Protein AF-A0A8S4QFH9-F1 (afdb_monomer)

pLDDT: mean 88.98, std 13.3, range [38.91, 97.44]

Mean predicted aligned error: 7.5 Å

Radius of gyration: 23.05 Å; Cα contacts (8 Å, |Δi|>4): 105; chains: 1; bounding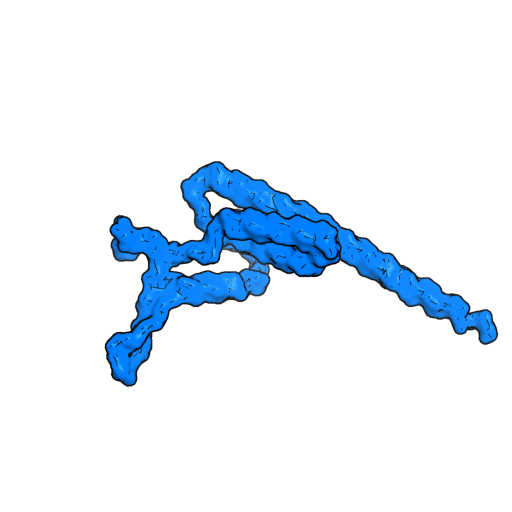 box: 73×31×68 Å

Structure (mmCIF, N/CA/C/O backbone):
data_AF-A0A8S4QFH9-F1
#
_entry.id   AF-A0A8S4QFH9-F1
#
loop_
_atom_site.group_PDB
_atom_site.id
_atom_site.type_symbol
_atom_site.label_atom_id
_atom_site.label_alt_id
_atom_site.label_comp_id
_atom_site.label_asym_id
_atom_site.label_entity_id
_atom_site.label_seq_id
_atom_site.pdbx_PDB_ins_code
_atom_site.Cartn_x
_atom_site.Cartn_y
_atom_site.Cartn_z
_atom_site.occupancy
_atom_site.B_iso_or_equiv
_atom_site.auth_seq_id
_atom_site.auth_comp_id
_atom_site.auth_asym_id
_atom_site.auth_atom_id
_atom_site.pdbx_PDB_model_num
ATOM 1 N N . LEU A 1 1 ? 6.407 -15.580 -3.637 1.00 92.38 1 LEU A N 1
ATOM 2 C CA . LEU A 1 1 ? 6.685 -14.247 -3.035 1.00 92.38 1 LEU A CA 1
ATOM 3 C C . LEU A 1 1 ? 5.659 -13.821 -1.985 1.00 92.38 1 LEU A C 1
ATOM 5 O O . LEU A 1 1 ? 5.930 -14.073 -0.826 1.00 92.38 1 LEU A O 1
ATOM 9 N N . LEU A 1 2 ? 4.500 -13.225 -2.314 1.00 94.19 2 LEU A N 1
ATOM 10 C CA . LEU A 1 2 ? 3.580 -12.697 -1.276 1.00 94.19 2 LEU A CA 1
ATOM 11 C C . LEU A 1 2 ? 3.064 -13.765 -0.295 1.00 94.19 2 LEU A C 1
ATOM 13 O O . LEU A 1 2 ? 2.949 -13.506 0.900 1.00 94.19 2 LEU A O 1
ATOM 17 N N . ASN A 1 3 ? 2.791 -14.975 -0.782 1.00 95.25 3 ASN A N 1
ATOM 18 C CA . ASN A 1 3 ? 2.409 -16.086 0.085 1.00 95.25 3 ASN A CA 1
ATOM 19 C C . ASN A 1 3 ? 3.563 -16.522 1.008 1.00 95.25 3 ASN A C 1
ATOM 21 O O . ASN A 1 3 ? 3.384 -16.609 2.214 1.00 95.25 3 ASN A O 1
ATOM 25 N N . GLU A 1 4 ? 4.758 -16.710 0.454 1.00 95.88 4 GLU A N 1
ATOM 26 C CA . GLU A 1 4 ? 5.923 -17.232 1.185 1.00 95.88 4 GLU A CA 1
ATOM 27 C C . GLU A 1 4 ? 6.554 -16.212 2.143 1.00 95.88 4 GLU A C 1
ATOM 29 O O . GLU A 1 4 ? 7.032 -16.584 3.208 1.00 95.88 4 GLU A O 1
ATOM 34 N N . GLN A 1 5 ? 6.579 -14.928 1.775 1.00 92.44 5 GLN A N 1
ATOM 35 C CA . GLN A 1 5 ? 7.280 -13.886 2.534 1.00 92.44 5 GLN A CA 1
ATOM 36 C C . GLN A 1 5 ? 6.404 -13.232 3.603 1.00 92.44 5 GLN A C 1
ATOM 38 O O . GLN A 1 5 ? 6.904 -12.872 4.665 1.00 92.44 5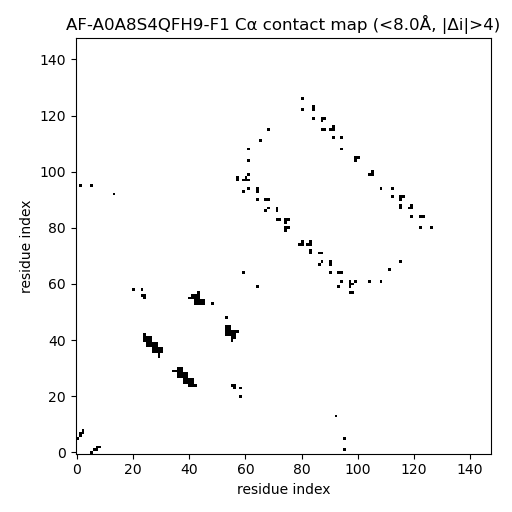 GLN A O 1
ATOM 43 N N . VAL A 1 6 ? 5.112 -13.038 3.319 1.00 91.75 6 VAL A N 1
ATOM 44 C CA . VAL A 1 6 ? 4.189 -12.309 4.210 1.00 91.75 6 VAL A CA 1
ATOM 45 C C . VAL A 1 6 ? 2.902 -13.080 4.518 1.00 91.75 6 VAL A C 1
ATOM 47 O O . VAL A 1 6 ? 2.008 -12.539 5.165 1.00 91.75 6 VAL A O 1
ATOM 50 N N . GLY A 1 7 ? 2.792 -14.343 4.091 1.00 93.56 7 GLY A N 1
ATOM 51 C CA . GLY A 1 7 ? 1.692 -15.231 4.479 1.00 93.56 7 GLY A CA 1
ATOM 52 C C . GLY A 1 7 ? 0.341 -14.906 3.840 1.00 93.56 7 GLY A C 1
ATOM 53 O O . GLY A 1 7 ? -0.692 -15.338 4.349 1.00 93.56 7 GLY A O 1
ATOM 54 N N . ILE A 1 8 ? 0.300 -14.133 2.747 1.00 94.06 8 ILE A N 1
ATOM 55 C CA . ILE A 1 8 ? -0.970 -13.807 2.082 1.00 94.06 8 ILE A CA 1
ATOM 56 C C . ILE A 1 8 ? -1.498 -15.054 1.365 1.00 94.06 8 ILE A C 1
ATOM 58 O O . ILE A 1 8 ? -0.864 -15.577 0.448 1.00 94.06 8 ILE A O 1
ATOM 62 N N . VAL A 1 9 ? -2.669 -15.526 1.795 1.00 96.00 9 VAL A N 1
ATOM 63 C CA . VAL A 1 9 ? -3.377 -16.676 1.202 1.00 96.00 9 VAL A CA 1
ATOM 64 C C . VAL A 1 9 ? -4.598 -16.252 0.390 1.00 96.00 9 VAL A C 1
ATOM 66 O O . VAL A 1 9 ? -4.848 -16.814 -0.672 1.00 96.00 9 VAL A O 1
ATOM 69 N N . ASN A 1 10 ? -5.337 -15.237 0.853 1.00 94.25 10 ASN A N 1
ATOM 70 C CA . ASN A 1 10 ? -6.477 -14.691 0.125 1.00 94.25 10 ASN A CA 1
ATOM 71 C C . ASN A 1 10 ? -6.053 -13.456 -0.682 1.00 94.25 10 ASN A C 1
ATOM 73 O O . ASN A 1 10 ? -5.758 -12.403 -0.113 1.00 94.25 10 ASN A O 1
ATOM 77 N N . PHE A 1 11 ? -6.054 -13.594 -2.007 1.00 95.00 11 PHE A N 1
ATOM 78 C CA . PHE A 1 11 ? -5.686 -12.535 -2.948 1.00 95.00 11 PHE A CA 1
ATOM 79 C C . PHE A 1 11 ? -6.880 -11.749 -3.495 1.00 95.00 11 PHE A C 1
ATOM 81 O O . PHE A 1 11 ? -6.671 -10.740 -4.163 1.00 95.00 11 PHE A O 1
ATOM 88 N N . GLU A 1 12 ? -8.117 -12.147 -3.193 1.00 95.19 12 GLU A N 1
ATOM 89 C CA . GLU A 1 12 ? -9.318 -11.441 -3.652 1.00 95.19 12 GLU A CA 1
ATOM 90 C C . GLU A 1 12 ? -9.289 -9.934 -3.310 1.00 95.19 12 GLU A C 1
ATOM 92 O O . GLU A 1 12 ? -9.488 -9.121 -4.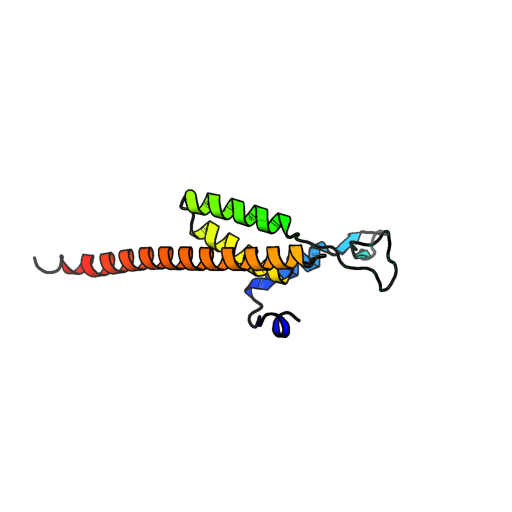215 1.00 95.19 12 GLU A O 1
ATOM 97 N N . PRO A 1 13 ? -8.894 -9.495 -2.093 1.00 92.94 13 PRO A N 1
ATOM 98 C CA . PRO A 1 13 ? -8.821 -8.066 -1.767 1.00 92.94 13 PRO A CA 1
ATOM 99 C C . PRO A 1 13 ? -7.717 -7.292 -2.506 1.00 92.94 13 PRO A C 1
ATOM 101 O O . PRO A 1 13 ? -7.669 -6.064 -2.422 1.00 92.94 13 PRO A O 1
ATOM 104 N N . TYR A 1 14 ? -6.793 -7.993 -3.168 1.00 94.00 14 TYR A N 1
ATOM 105 C CA . TYR A 1 14 ? -5.689 -7.401 -3.922 1.00 94.00 14 TYR A CA 1
ATOM 106 C C . TYR A 1 14 ? -6.002 -7.227 -5.409 1.00 94.00 14 TYR A C 1
ATOM 108 O O . TYR A 1 14 ? -5.269 -6.495 -6.072 1.00 94.00 14 TYR A O 1
ATOM 116 N N . LEU A 1 15 ? -7.071 -7.844 -5.927 1.00 94.06 15 LEU A N 1
ATOM 117 C CA . LEU A 1 15 ? -7.367 -7.895 -7.362 1.00 94.06 15 LEU A CA 1
ATOM 118 C C . LEU A 1 15 ? -7.337 -6.508 -8.018 1.00 94.06 15 LEU A C 1
ATOM 120 O O . LEU A 1 15 ? -6.565 -6.283 -8.947 1.00 94.06 15 LEU A O 1
ATOM 124 N N . GLU A 1 16 ? -8.096 -5.557 -7.475 1.00 92.56 16 GLU A N 1
ATOM 125 C CA . GLU A 1 16 ? -8.150 -4.178 -7.981 1.00 92.56 16 GLU A CA 1
ATOM 126 C C . GLU A 1 16 ? -6.783 -3.487 -7.953 1.00 92.56 16 GLU A C 1
ATOM 128 O O . GLU A 1 16 ? -6.401 -2.769 -8.877 1.00 92.56 16 GLU A O 1
ATOM 133 N N . THR A 1 17 ? -6.000 -3.738 -6.902 1.00 92.44 17 THR A N 1
ATOM 134 C CA . THR A 1 17 ? -4.660 -3.155 -6.770 1.00 92.44 17 THR A CA 1
ATOM 135 C C . THR A 1 17 ? -3.718 -3.740 -7.816 1.00 92.44 17 THR A C 1
ATOM 137 O O . THR A 1 17 ? -3.014 -2.994 -8.490 1.00 92.44 17 THR A O 1
ATOM 140 N N . PHE A 1 18 ? -3.744 -5.057 -8.022 1.00 93.81 18 PHE A N 1
ATOM 141 C CA . PHE A 1 18 ? -2.916 -5.717 -9.028 1.00 93.81 18 PHE A CA 1
ATOM 142 C C . PHE A 1 18 ? -3.287 -5.309 -10.448 1.00 93.81 18 PHE A C 1
ATOM 144 O O . PHE A 1 18 ? -2.390 -5.032 -11.243 1.00 93.81 18 PHE A O 1
ATOM 151 N N . LEU A 1 19 ? -4.578 -5.203 -10.765 1.00 93.88 19 LEU A N 1
ATOM 152 C CA . LEU A 1 19 ? -5.029 -4.734 -12.074 1.00 93.88 19 LEU A CA 1
ATOM 153 C C . LEU A 1 19 ? -4.611 -3.286 -12.322 1.00 93.88 19 LEU A C 1
ATOM 155 O O . LEU A 1 19 ? -4.070 -2.985 -13.386 1.00 93.88 19 LEU A O 1
ATOM 159 N N . SER A 1 20 ? -4.780 -2.413 -11.325 1.00 92.00 20 SER A N 1
ATOM 160 C CA . SER A 1 20 ? -4.319 -1.026 -11.404 1.00 92.00 20 SER A CA 1
ATOM 161 C C . SER A 1 20 ? -2.804 -0.939 -11.600 1.00 92.00 20 SER A C 1
ATOM 163 O O . SER A 1 20 ? -2.333 -0.100 -12.365 1.00 92.00 20 SER A O 1
ATOM 165 N N . MET A 1 21 ? -2.021 -1.792 -10.938 1.00 92.12 21 MET A N 1
ATOM 166 C CA . MET A 1 21 ? -0.566 -1.813 -11.112 1.00 92.12 21 MET A CA 1
ATOM 167 C C . MET A 1 21 ? -0.165 -2.323 -12.499 1.00 92.12 21 MET A C 1
ATOM 169 O O . MET A 1 21 ? 0.695 -1.745 -13.162 1.00 92.12 21 MET A O 1
ATOM 173 N N . TYR A 1 22 ? -0.834 -3.375 -12.965 1.00 91.81 22 TYR A N 1
ATOM 174 C CA . TYR A 1 22 ? -0.598 -4.005 -14.260 1.00 91.81 22 TYR A CA 1
ATOM 175 C C . TYR A 1 22 ? -0.953 -3.107 -15.453 1.00 91.81 22 TYR A C 1
ATOM 177 O O . TYR A 1 22 ? -0.287 -3.156 -16.495 1.00 91.81 22 TYR A O 1
ATOM 185 N N . SER A 1 23 ? -2.004 -2.293 -15.336 1.00 91.38 23 SER A N 1
ATOM 186 C CA . SER A 1 23 ? -2.351 -1.297 -16.353 1.00 91.38 23 SER A CA 1
ATOM 187 C C . SER A 1 23 ? -1.367 -0.127 -16.353 1.00 91.38 23 SER A C 1
ATOM 189 O O . SER A 1 23 ? -0.908 0.268 -17.420 1.00 91.38 23 SER A O 1
ATOM 191 N N . SER A 1 24 ? -0.956 0.359 -15.177 1.00 91.00 24 SER A N 1
ATOM 192 C CA . SER A 1 24 ? -0.060 1.521 -15.051 1.00 91.00 24 SER A CA 1
ATOM 193 C C . SER A 1 24 ? 1.339 1.299 -15.640 1.00 91.00 24 SER A C 1
ATOM 195 O O . SER A 1 24 ? 2.024 2.254 -15.992 1.00 91.00 24 SER A O 1
ATOM 197 N N . ALA A 1 25 ? 1.783 0.046 -15.759 1.00 91.44 25 ALA A N 1
ATOM 198 C CA . ALA A 1 25 ? 3.115 -0.282 -16.263 1.00 91.44 25 ALA A CA 1
ATOM 199 C C . ALA A 1 25 ? 3.234 -0.268 -17.801 1.00 91.44 25 ALA A C 1
ATOM 201 O O . ALA A 1 25 ? 4.330 -0.481 -18.326 1.00 91.44 25 ALA A O 1
ATOM 202 N N . ARG A 1 26 ? 2.132 -0.080 -18.541 1.00 92.56 26 ARG A N 1
ATOM 203 C CA . ARG A 1 26 ? 2.106 -0.207 -20.005 1.00 92.56 26 ARG A CA 1
ATOM 204 C C . ARG A 1 26 ? 1.395 0.962 -20.664 1.00 92.56 26 ARG A C 1
ATOM 206 O O . ARG A 1 26 ? 0.358 1.417 -20.198 1.00 92.56 26 ARG A O 1
ATOM 213 N N . LEU A 1 27 ? 1.923 1.377 -21.807 1.00 93.81 27 LEU A N 1
ATOM 214 C CA . LEU A 1 27 ? 1.260 2.280 -22.739 1.00 93.81 27 LEU A CA 1
ATOM 215 C C . LEU A 1 27 ? 0.977 1.547 -24.044 1.00 93.81 27 LEU A C 1
ATOM 217 O O . LEU A 1 27 ? 1.747 0.685 -24.461 1.00 93.81 27 LEU A O 1
ATOM 221 N N . MET A 1 28 ? -0.126 1.904 -24.691 1.00 95.19 28 MET A N 1
ATOM 222 C CA . MET A 1 28 ? -0.452 1.432 -26.032 1.00 95.19 28 MET A CA 1
ATOM 223 C C . MET A 1 28 ? -0.454 2.618 -26.984 1.00 95.19 28 MET A C 1
ATOM 225 O O . MET A 1 28 ? -1.027 3.659 -26.66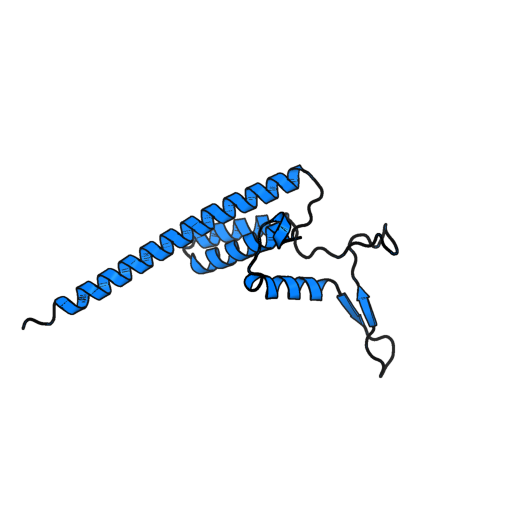5 1.00 95.19 28 MET A O 1
ATOM 229 N N . PHE A 1 29 ? 0.178 2.471 -28.143 1.00 94.56 29 PHE A N 1
ATOM 230 C CA . PHE A 1 29 ? 0.221 3.520 -29.157 1.00 94.56 29 PHE A CA 1
ATOM 231 C C . PHE A 1 29 ? 0.055 2.931 -30.560 1.00 94.56 29 PHE A C 1
ATOM 233 O O . PHE A 1 29 ? 0.517 1.827 -30.854 1.00 94.56 29 PHE A O 1
ATOM 240 N N . GLY A 1 30 ? -0.641 3.661 -31.430 1.00 95.94 30 GLY A N 1
ATOM 241 C CA . GLY A 1 30 ? -0.806 3.288 -32.831 1.00 95.94 30 GLY A CA 1
ATOM 242 C C . GLY A 1 30 ? 0.395 3.750 -33.647 1.00 95.94 30 GLY A C 1
ATOM 243 O O . GLY A 1 30 ? 0.725 4.932 -33.626 1.00 95.94 30 GLY A O 1
ATOM 244 N N . ALA A 1 31 ? 1.041 2.826 -34.358 1.00 93.12 31 ALA A N 1
ATOM 245 C CA . ALA A 1 31 ? 2.126 3.165 -35.279 1.00 93.12 31 ALA A CA 1
ATOM 246 C C . ALA A 1 31 ? 1.608 3.403 -36.706 1.00 93.12 31 ALA A C 1
ATOM 248 O O . ALA A 1 31 ? 1.961 4.395 -37.336 1.00 93.12 31 ALA A O 1
ATOM 249 N N . LEU A 1 32 ? 0.750 2.507 -37.205 1.00 95.31 32 LEU A N 1
ATOM 250 C CA . LEU A 1 32 ? 0.193 2.552 -38.557 1.00 95.31 32 LEU A CA 1
ATOM 251 C C . LEU A 1 32 ? -1.336 2.404 -38.515 1.00 95.31 32 LEU A C 1
ATOM 253 O O . LEU A 1 32 ? -1.849 1.686 -37.650 1.00 95.31 32 LEU A O 1
ATOM 257 N N . PRO A 1 33 ? -2.077 3.040 -39.443 1.00 94.75 33 PRO A N 1
ATOM 258 C CA . PRO A 1 33 ? -3.511 2.817 -39.581 1.00 94.75 33 PRO A CA 1
ATOM 259 C C . PRO A 1 33 ? -3.821 1.344 -39.859 1.00 94.75 33 PRO A C 1
ATOM 261 O O . PRO A 1 33 ? -3.087 0.678 -40.585 1.00 94.75 33 PRO A O 1
ATOM 264 N N . LEU A 1 34 ? -4.944 0.858 -39.324 1.00 94.38 34 LEU A N 1
ATOM 265 C CA . LEU A 1 34 ? -5.471 -0.489 -39.587 1.00 94.38 34 LEU A CA 1
ATOM 266 C C . LEU A 1 34 ? -4.589 -1.665 -39.104 1.00 94.38 34 LEU A C 1
ATOM 268 O O . LEU A 1 34 ? -4.859 -2.812 -39.454 1.00 94.38 34 LEU A O 1
ATOM 272 N N . VAL A 1 35 ? -3.576 -1.404 -38.274 1.00 95.56 35 VAL A N 1
ATOM 273 C CA . VAL A 1 35 ? -2.737 -2.419 -37.612 1.00 95.56 35 VAL A CA 1
ATOM 274 C C . VAL A 1 35 ? -2.985 -2.364 -36.096 1.00 95.56 35 VAL A C 1
ATOM 276 O O . VAL A 1 35 ? -3.236 -1.275 -35.570 1.00 95.56 35 VAL A O 1
ATOM 279 N N . PRO A 1 36 ? -2.932 -3.497 -35.365 1.00 95.19 36 PRO A N 1
ATOM 280 C CA . PRO A 1 36 ? -3.035 -3.484 -33.909 1.00 95.19 36 PRO A CA 1
ATOM 281 C C . PRO A 1 36 ? -2.007 -2.546 -33.247 1.00 95.19 36 PRO A C 1
ATOM 283 O O . PRO A 1 36 ? -0.882 -2.420 -33.740 1.00 95.19 36 PRO A O 1
ATOM 286 N N . PRO A 1 37 ? -2.365 -1.892 -32.127 1.00 95.12 37 PRO A N 1
ATOM 287 C CA . PRO A 1 37 ? -1.468 -0.979 -31.431 1.00 95.12 37 PRO A CA 1
ATOM 288 C C . PRO A 1 37 ? -0.263 -1.715 -30.841 1.00 95.12 37 PRO A C 1
ATOM 290 O O . PRO A 1 37 ? -0.353 -2.867 -30.412 1.00 95.12 37 PRO A O 1
ATOM 293 N N . LEU A 1 38 ? 0.863 -1.013 -30.777 1.00 95.19 38 LEU A N 1
ATOM 294 C CA . LEU A 1 38 ? 2.073 -1.493 -30.125 1.00 95.19 38 LEU A CA 1
ATOM 295 C C . LEU A 1 38 ? 1.993 -1.236 -28.620 1.00 95.19 38 LEU A C 1
ATOM 297 O O . LEU A 1 38 ? 1.435 -0.229 -28.178 1.00 95.19 38 LEU A O 1
ATOM 301 N N . VAL A 1 39 ? 2.583 -2.136 -27.833 1.00 94.38 39 VAL A N 1
ATOM 302 C CA . VAL A 1 39 ? 2.674 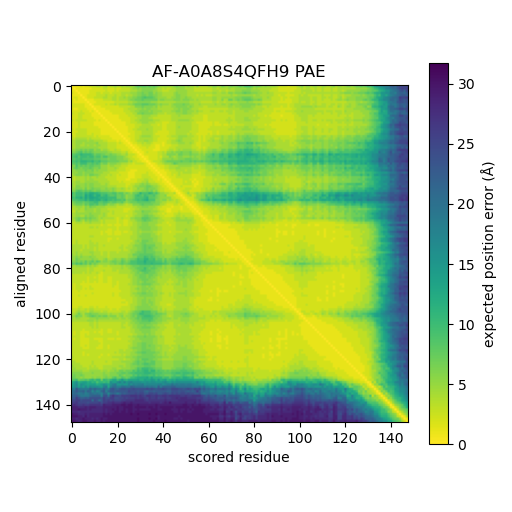-2.015 -26.374 1.00 94.38 39 VAL A CA 1
ATOM 303 C C . VAL A 1 39 ? 4.080 -1.559 -25.997 1.00 94.38 39 VAL A C 1
ATOM 305 O O . VAL A 1 39 ? 5.060 -2.232 -26.308 1.00 94.38 39 VAL A O 1
ATOM 308 N N . ALA A 1 40 ? 4.175 -0.433 -25.297 1.00 92.56 40 ALA A N 1
ATOM 309 C CA . ALA A 1 40 ? 5.392 0.034 -24.647 1.00 92.56 40 ALA A CA 1
ATOM 310 C C . ALA A 1 40 ? 5.347 -0.300 -23.151 1.00 92.56 40 ALA A C 1
ATOM 312 O O . ALA A 1 40 ? 4.375 0.024 -22.463 1.00 92.56 40 ALA A O 1
ATOM 313 N N . HIS A 1 41 ? 6.411 -0.915 -22.637 1.00 92.44 41 HIS A N 1
ATOM 314 C CA . HIS A 1 41 ? 6.593 -1.149 -21.206 1.00 92.44 41 HIS A CA 1
ATOM 315 C C . HIS A 1 41 ? 7.351 0.018 -20.581 1.00 92.44 41 HIS A C 1
ATOM 317 O O . HIS A 1 41 ? 8.405 0.426 -21.069 1.00 92.44 41 HIS A O 1
ATOM 323 N N . LEU A 1 42 ? 6.791 0.576 -19.511 1.00 92.69 42 LEU A N 1
ATOM 324 C CA . LEU A 1 42 ? 7.392 1.696 -18.806 1.00 92.69 42 LEU A CA 1
ATOM 325 C C . LEU A 1 42 ? 8.364 1.190 -17.744 1.00 92.69 42 LEU A C 1
ATOM 327 O O . LEU A 1 42 ? 8.037 0.300 -16.952 1.00 92.69 42 LEU A O 1
ATOM 331 N N . HIS A 1 43 ? 9.538 1.815 -17.690 1.00 93.06 43 HIS A N 1
ATOM 332 C CA . HIS A 1 43 ? 10.614 1.435 -16.781 1.00 93.06 43 HIS A CA 1
ATOM 333 C C . HIS A 1 43 ? 11.118 2.630 -15.977 1.00 93.06 43 HIS A C 1
ATOM 335 O O . HIS A 1 43 ? 11.268 3.731 -16.507 1.00 93.06 43 HIS A O 1
ATOM 341 N N . ARG A 1 44 ? 11.404 2.419 -14.688 1.00 91.81 44 ARG A N 1
ATOM 342 C CA . ARG A 1 44 ? 11.850 3.497 -13.783 1.00 91.81 44 ARG A CA 1
ATOM 343 C C . ARG A 1 44 ? 13.312 3.902 -13.980 1.00 91.81 44 ARG A C 1
ATOM 345 O O . ARG A 1 44 ? 13.660 5.043 -13.714 1.00 91.81 44 ARG A O 1
ATOM 352 N N . ASN A 1 45 ? 14.145 2.989 -14.473 1.00 93.62 45 ASN A N 1
ATOM 353 C CA . ASN A 1 45 ? 15.586 3.168 -14.678 1.00 93.62 45 ASN A CA 1
ATOM 354 C C . ASN A 1 45 ? 15.975 3.210 -16.169 1.00 93.62 45 ASN A C 1
ATOM 356 O O . ASN A 1 45 ? 17.099 2.876 -16.528 1.00 93.62 45 ASN A O 1
ATOM 360 N N . TRP A 1 46 ? 15.057 3.629 -17.049 1.00 91.12 46 TRP A N 1
ATOM 361 C CA . TRP A 1 46 ? 15.246 3.603 -18.509 1.00 91.12 46 TRP A CA 1
ATOM 362 C C . TRP A 1 46 ? 16.450 4.413 -19.024 1.00 91.12 46 TRP A C 1
ATOM 364 O O . TRP A 1 46 ? 16.913 4.169 -20.132 1.00 91.12 46 TRP A O 1
ATOM 374 N N . LYS A 1 47 ? 16.943 5.388 -18.247 1.00 93.38 47 LYS A N 1
ATOM 375 C CA . LYS A 1 47 ? 18.112 6.210 -18.607 1.00 93.38 47 LYS A CA 1
ATOM 376 C C . LYS A 1 47 ? 19.448 5.508 -18.363 1.00 93.38 47 LYS A C 1
ATOM 378 O O . LYS A 1 47 ? 20.439 5.878 -18.979 1.00 93.38 47 LYS A O 1
ATOM 383 N N . GLU A 1 48 ? 19.474 4.551 -17.441 1.00 93.56 48 GLU A N 1
ATOM 384 C CA . GLU A 1 48 ? 20.705 3.978 -16.880 1.00 93.56 48 GLU A CA 1
ATOM 385 C C . GLU A 1 48 ? 20.832 2.476 -17.163 1.00 93.56 48 GLU A C 1
ATOM 387 O O . GLU A 1 48 ? 21.930 1.931 -17.108 1.00 93.56 48 GLU A O 1
ATOM 392 N N . ALA A 1 49 ? 19.724 1.807 -17.490 1.00 92.00 49 ALA A N 1
ATOM 393 C CA . ALA A 1 49 ? 19.667 0.375 -17.748 1.00 92.00 49 ALA A CA 1
ATOM 394 C C . ALA A 1 49 ? 19.135 0.065 -19.152 1.00 92.00 49 ALA A C 1
ATOM 396 O O . ALA A 1 49 ? 18.385 0.841 -19.744 1.00 92.00 49 ALA A O 1
ATOM 397 N N . SER A 1 50 ? 19.493 -1.111 -19.670 1.00 90.81 50 SER A N 1
ATOM 398 C CA . SER A 1 50 ? 18.996 -1.624 -20.947 1.00 90.81 50 SER A CA 1
ATOM 399 C C . SER A 1 50 ? 18.793 -3.138 -20.888 1.00 90.81 50 SER A C 1
ATOM 401 O O . SER A 1 50 ? 19.366 -3.834 -20.049 1.00 90.81 50 SER A O 1
ATOM 403 N N . GLY A 1 51 ? 17.953 -3.663 -21.779 1.00 89.69 51 GLY A N 1
ATOM 404 C CA . GLY A 1 51 ? 17.668 -5.091 -21.871 1.00 89.69 51 GLY A CA 1
ATOM 405 C C . GLY A 1 51 ? 17.079 -5.661 -20.579 1.00 89.69 51 GLY A C 1
ATOM 406 O O . GLY A 1 51 ? 15.970 -5.312 -20.186 1.00 89.69 51 GLY A O 1
ATOM 407 N N . LYS A 1 52 ? 17.811 -6.578 -19.940 1.00 89.44 52 LYS A N 1
ATOM 408 C CA . LYS A 1 52 ? 17.327 -7.343 -18.778 1.00 89.44 52 LYS A CA 1
ATOM 409 C C . LYS A 1 52 ? 17.378 -6.566 -17.460 1.00 89.44 52 LYS A C 1
ATOM 411 O O . LYS A 1 52 ? 16.685 -6.952 -16.526 1.00 89.44 52 LYS A O 1
ATOM 416 N N . ASP A 1 53 ? 18.139 -5.475 -17.403 1.00 92.75 53 ASP A N 1
ATOM 417 C CA . ASP A 1 53 ? 18.327 -4.684 -16.179 1.00 92.75 53 ASP A CA 1
ATOM 418 C C . ASP A 1 53 ? 17.216 -3.637 -15.972 1.00 92.75 53 ASP A C 1
ATOM 420 O O . ASP A 1 53 ? 17.203 -2.897 -14.987 1.00 92.75 53 ASP A O 1
ATOM 424 N N . LEU A 1 54 ? 16.264 -3.556 -16.906 1.00 92.88 54 LEU A N 1
ATOM 425 C CA . LEU A 1 54 ? 15.124 -2.651 -16.837 1.00 92.88 54 LEU A CA 1
ATOM 426 C C . LEU A 1 54 ? 14.138 -3.084 -15.744 1.00 92.88 54 LEU A C 1
ATOM 428 O O . LEU A 1 54 ? 13.632 -4.204 -15.727 1.00 92.88 54 LEU A O 1
ATOM 432 N N . LEU A 1 55 ? 13.808 -2.153 -14.853 1.00 91.69 55 LEU A N 1
ATOM 433 C CA . LEU A 1 55 ? 12.900 -2.367 -13.730 1.00 91.69 55 LEU A CA 1
ATOM 434 C C . LEU A 1 55 ? 11.552 -1.687 -13.994 1.00 91.69 55 LEU A C 1
ATOM 436 O O . LEU A 1 55 ? 11.525 -0.584 -14.548 1.00 91.69 55 LEU A O 1
ATOM 440 N N . PRO A 1 56 ? 10.425 -2.302 -13.597 1.00 90.19 56 PRO A N 1
ATOM 441 C CA . PRO A 1 56 ? 9.099 -1.732 -13.818 1.00 90.19 56 PRO A CA 1
ATOM 442 C C . PRO A 1 56 ? 8.897 -0.423 -13.042 1.00 90.19 56 PRO A C 1
ATOM 444 O O . PRO A 1 56 ? 9.572 -0.150 -12.046 1.00 90.19 56 PRO A O 1
ATOM 447 N N . VAL A 1 57 ? 7.947 0.391 -13.504 1.00 91.75 57 VAL A N 1
ATOM 448 C CA . VAL A 1 57 ? 7.510 1.605 -12.798 1.00 91.75 57 VAL A CA 1
ATOM 449 C C . VAL A 1 57 ? 6.873 1.264 -11.449 1.00 91.75 57 VAL A C 1
ATOM 451 O O . VAL A 1 57 ? 6.161 0.271 -11.309 1.00 91.75 57 VAL A O 1
ATOM 454 N N . LEU A 1 58 ? 7.116 2.126 -10.460 1.00 90.50 58 LEU A N 1
ATOM 455 C CA . LEU A 1 58 ? 6.470 2.068 -9.152 1.00 90.50 58 LEU A CA 1
ATOM 456 C C . LEU A 1 58 ? 5.182 2.888 -9.168 1.00 90.50 58 LEU A C 1
ATOM 458 O O . LEU A 1 58 ? 5.178 4.035 -9.608 1.00 90.50 58 LEU A O 1
ATOM 462 N N . THR A 1 59 ? 4.103 2.316 -8.647 1.00 89.44 59 THR A N 1
ATOM 463 C CA . THR A 1 59 ? 2.777 2.954 -8.615 1.00 89.44 59 THR A CA 1
ATOM 464 C C . THR A 1 59 ? 2.447 3.613 -7.282 1.00 89.44 59 THR A C 1
ATOM 466 O O . THR A 1 59 ? 1.456 4.328 -7.185 1.00 89.44 59 THR A O 1
ATOM 469 N N . ALA A 1 60 ? 3.242 3.344 -6.248 1.00 91.25 60 ALA A N 1
ATOM 470 C CA . ALA A 1 60 ? 3.101 3.933 -4.927 1.00 91.25 60 ALA A CA 1
ATOM 471 C C . ALA A 1 60 ? 4.479 4.072 -4.279 1.00 91.25 60 ALA A C 1
ATOM 473 O O . ALA A 1 60 ? 5.336 3.196 -4.431 1.00 91.25 60 ALA A O 1
ATOM 474 N N . LYS A 1 61 ? 4.672 5.165 -3.546 1.00 94.19 61 LYS A N 1
ATOM 475 C CA . LYS A 1 61 ? 5.844 5.418 -2.707 1.00 94.19 61 LYS A CA 1
ATOM 476 C C . LYS A 1 61 ? 5.454 5.399 -1.234 1.00 94.19 61 LYS A C 1
ATOM 478 O O . LYS A 1 61 ? 4.290 5.594 -0.880 1.00 94.19 61 LYS A O 1
ATOM 483 N N . LEU A 1 62 ? 6.442 5.221 -0.358 1.00 95.19 62 LEU A N 1
ATOM 484 C CA . LEU A 1 62 ? 6.228 5.271 1.091 1.00 95.19 62 LEU A CA 1
ATOM 485 C C . LEU A 1 62 ? 5.610 6.611 1.529 1.00 95.19 62 LEU A C 1
ATOM 487 O O . LEU A 1 62 ? 4.666 6.621 2.317 1.00 95.19 62 LEU A O 1
ATOM 491 N N . SER A 1 63 ? 6.070 7.725 0.949 1.00 95.06 63 SER A N 1
ATOM 492 C CA . SER A 1 63 ? 5.526 9.069 1.191 1.00 95.06 63 SER A CA 1
ATOM 493 C C . SER A 1 63 ? 4.019 9.159 0.948 1.00 95.06 63 SER A C 1
ATOM 495 O O . SER A 1 63 ? 3.304 9.792 1.725 1.00 95.06 63 SER A O 1
ATOM 497 N N . ASP A 1 64 ? 3.525 8.489 -0.096 1.00 94.69 64 ASP A N 1
ATOM 498 C CA . ASP A 1 64 ? 2.109 8.509 -0.463 1.00 94.69 64 ASP A CA 1
ATOM 499 C C . ASP A 1 64 ? 1.277 7.814 0.619 1.00 94.69 64 ASP A C 1
ATOM 501 O O . ASP A 1 64 ? 0.221 8.306 1.020 1.00 94.69 64 ASP A O 1
ATOM 505 N N . LEU A 1 65 ? 1.776 6.692 1.152 1.00 96.06 65 LEU A N 1
ATOM 506 C CA . LEU A 1 65 ? 1.097 5.964 2.224 1.00 96.06 65 LEU A CA 1
ATOM 507 C C . LEU A 1 65 ? 1.133 6.723 3.555 1.00 96.06 65 LEU A C 1
ATOM 509 O O . LEU A 1 65 ? 0.133 6.731 4.275 1.00 96.06 65 LEU A O 1
ATOM 513 N N . VAL A 1 66 ? 2.237 7.408 3.862 1.00 95.94 66 VAL A N 1
ATOM 514 C CA . VAL A 1 66 ? 2.327 8.291 5.036 1.00 95.94 66 VAL A CA 1
ATOM 515 C C . VAL A 1 66 ? 1.305 9.426 4.930 1.00 95.94 66 VAL A C 1
ATOM 517 O O . VAL A 1 66 ? 0.603 9.718 5.899 1.00 95.94 66 VAL A O 1
ATOM 520 N N . GLN A 1 67 ? 1.138 10.024 3.747 1.00 96.31 67 GLN A N 1
ATOM 521 C CA . GLN A 1 67 ? 0.115 11.047 3.525 1.00 96.31 67 GLN A CA 1
ATOM 522 C C . GLN A 1 67 ? -1.308 10.483 3.671 1.00 96.31 67 GLN A C 1
ATOM 524 O O . GLN A 1 67 ? -2.167 11.131 4.273 1.00 96.31 67 GLN A O 1
ATOM 529 N N . GLN A 1 68 ? -1.567 9.269 3.173 1.00 95.12 68 GLN A N 1
ATOM 530 C CA . GLN A 1 68 ? -2.856 8.597 3.377 1.00 95.12 68 GLN A CA 1
ATOM 531 C C . GLN A 1 68 ? -3.142 8.343 4.865 1.00 95.12 68 GLN A C 1
ATOM 533 O O . GLN A 1 68 ? -4.280 8.523 5.298 1.00 95.12 68 GLN A O 1
ATOM 538 N N . LEU A 1 69 ? -2.134 7.992 5.670 1.00 95.75 69 LEU A N 1
ATOM 539 C CA . LEU A 1 69 ? -2.299 7.846 7.119 1.00 95.75 69 LEU A CA 1
ATOM 540 C C . LEU A 1 69 ? -2.707 9.173 7.782 1.00 95.75 69 LEU A C 1
ATOM 542 O O . LEU A 1 69 ? -3.632 9.190 8.593 1.00 95.75 69 LEU A O 1
ATOM 546 N N . GLN A 1 70 ? -2.096 10.296 7.395 1.00 95.06 70 GLN A N 1
ATOM 547 C CA . GLN A 1 70 ? -2.485 11.614 7.916 1.00 95.06 70 GLN A CA 1
ATOM 548 C C . GLN A 1 70 ? -3.948 11.956 7.591 1.00 95.06 70 GLN A C 1
ATOM 550 O O . GLN A 1 70 ? -4.678 12.470 8.439 1.00 95.06 70 GLN A O 1
ATOM 555 N N . GLN A 1 71 ? -4.416 11.606 6.389 1.00 94.62 71 GLN A N 1
ATOM 556 C CA . GLN A 1 71 ? -5.831 11.744 6.022 1.00 94.62 71 GLN A CA 1
ATOM 557 C C . GLN A 1 71 ? -6.733 10.844 6.883 1.00 94.62 71 GLN A C 1
ATOM 559 O O . GLN A 1 71 ? -7.810 11.268 7.301 1.00 94.62 71 GLN A O 1
ATOM 564 N N . CYS A 1 72 ? -6.286 9.630 7.222 1.00 95.25 72 CYS A N 1
ATOM 565 C CA . CYS A 1 72 ? -7.029 8.732 8.112 1.00 95.25 72 CYS A CA 1
ATOM 566 C C . CYS A 1 72 ? -7.198 9.317 9.521 1.00 95.25 72 CYS A C 1
ATOM 568 O O . CYS A 1 72 ? -8.259 9.142 10.126 1.00 95.25 72 CYS A O 1
ATOM 570 N N . TYR A 1 73 ? -6.210 10.056 10.034 1.00 94.69 73 TYR A N 1
ATOM 571 C CA . TYR A 1 73 ? -6.355 10.764 11.309 1.00 94.69 73 TYR A CA 1
ATOM 572 C C . TYR A 1 73 ? -7.455 11.823 11.253 1.00 94.69 73 TYR A C 1
ATOM 574 O O . TYR A 1 73 ? -8.294 11.871 12.150 1.00 94.69 73 TYR A O 1
ATOM 582 N N . GLN A 1 74 ? -7.526 12.601 10.171 1.00 95.19 74 GLN A N 1
ATOM 583 C CA . GLN A 1 74 ? -8.583 13.602 9.975 1.00 95.19 74 GLN A CA 1
ATOM 584 C C . GLN A 1 74 ? -9.978 12.962 9.854 1.00 95.19 74 GLN A C 1
ATOM 586 O O . GLN A 1 74 ? -10.965 13.459 10.401 1.00 95.19 74 GLN A O 1
ATOM 591 N N . LEU A 1 75 ? -10.082 11.823 9.164 1.00 94.19 75 LEU A N 1
ATOM 592 C CA . LEU A 1 75 ? -11.335 11.063 9.076 1.00 94.19 75 LEU A CA 1
ATOM 593 C C . LEU A 1 75 ? -11.757 10.501 10.440 1.00 94.19 75 LEU A C 1
ATOM 595 O O . LEU A 1 75 ? -12.940 10.492 10.778 1.00 94.19 75 LEU A O 1
ATOM 599 N N . THR A 1 76 ? -10.786 10.082 11.250 1.00 92.00 76 THR A N 1
ATOM 600 C CA . THR A 1 76 ? -11.039 9.569 12.598 1.00 92.00 76 THR A CA 1
ATOM 601 C C . THR A 1 76 ? -11.529 10.678 13.529 1.00 92.00 76 THR A C 1
ATOM 603 O O . THR A 1 76 ? -12.533 10.495 14.214 1.00 92.00 76 THR A O 1
ATOM 606 N N . THR A 1 77 ? -10.897 11.854 13.520 1.00 92.00 77 THR A N 1
ATOM 607 C CA . THR A 1 77 ? -11.321 12.989 14.360 1.00 92.00 77 THR A CA 1
ATOM 608 C C . THR A 1 77 ? -12.664 13.577 13.929 1.00 92.00 77 THR A C 1
ATOM 610 O O . THR A 1 77 ? -13.433 14.023 14.776 1.00 92.00 77 THR A O 1
ATOM 613 N N . SER A 1 78 ? -13.000 13.509 12.637 1.00 92.94 78 SER A N 1
ATOM 614 C CA . SER A 1 78 ? -14.323 13.891 12.115 1.00 92.94 78 SER A CA 1
ATOM 615 C C . SER A 1 78 ? -15.412 12.823 12.310 1.00 92.94 78 SER A C 1
ATOM 617 O O . SER A 1 78 ? -16.556 13.031 11.910 1.00 92.94 78 SER A O 1
ATOM 619 N N . GLY A 1 79 ? -15.087 11.680 12.928 1.00 91.25 79 GLY A N 1
ATOM 620 C CA . GLY A 1 79 ? -16.040 10.609 13.236 1.00 91.25 79 GLY A CA 1
ATOM 621 C C . GLY A 1 79 ? -16.440 9.729 12.044 1.00 91.25 79 GLY A C 1
ATOM 622 O O . GLY A 1 79 ? -17.336 8.891 12.178 1.00 91.25 79 GLY A O 1
ATOM 623 N N . LYS A 1 80 ? -15.780 9.868 10.887 1.00 93.19 80 LYS A N 1
ATOM 624 C CA . LYS A 1 80 ? -16.030 9.087 9.663 1.00 93.19 80 LYS A CA 1
ATOM 625 C C . LYS A 1 80 ? -15.307 7.736 9.696 1.00 93.19 80 LYS A C 1
ATOM 627 O O . LYS A 1 80 ? -14.444 7.439 8.872 1.00 93.19 80 LYS A O 1
ATOM 632 N N . PHE A 1 81 ? -15.653 6.899 10.671 1.00 91.94 81 PHE A N 1
ATOM 633 C CA . PHE A 1 81 ? -14.912 5.663 10.955 1.00 91.94 81 PHE A CA 1
ATOM 634 C C . PHE A 1 81 ? -14.961 4.617 9.839 1.00 91.94 81 PHE A C 1
ATOM 636 O O . PHE A 1 81 ? -13.982 3.898 9.649 1.00 91.94 81 PHE A O 1
ATOM 643 N N . THR A 1 82 ? -16.059 4.528 9.087 1.00 92.00 82 THR A N 1
ATOM 644 C CA . THR A 1 82 ? -16.174 3.595 7.954 1.00 92.00 82 THR A CA 1
ATOM 645 C C . THR A 1 82 ? -15.181 3.948 6.850 1.00 92.00 82 THR A C 1
ATOM 647 O O . THR A 1 82 ? -14.385 3.106 6.448 1.00 92.00 82 THR A O 1
ATOM 650 N N . GLU A 1 83 ? -15.144 5.221 6.452 1.00 94.00 83 GLU A N 1
ATOM 651 C CA . GLU A 1 83 ? -14.213 5.730 5.442 1.00 94.00 83 GLU A CA 1
ATOM 652 C C . GLU A 1 83 ? -12.753 5.603 5.912 1.00 94.00 83 GLU A C 1
ATOM 654 O O . GLU A 1 83 ? -11.888 5.154 5.159 1.00 94.00 83 GLU A O 1
ATOM 659 N N . ALA A 1 84 ? -12.477 5.916 7.185 1.00 95.19 84 ALA A N 1
ATOM 660 C CA . ALA A 1 84 ? -11.151 5.729 7.777 1.00 95.19 84 ALA A CA 1
ATOM 661 C C . ALA A 1 84 ? -10.703 4.255 7.748 1.00 95.19 84 ALA A C 1
ATOM 663 O O . ALA A 1 84 ? -9.555 3.962 7.416 1.00 95.19 84 ALA A O 1
ATOM 664 N N . THR A 1 85 ? -11.613 3.323 8.049 1.00 94.88 85 THR A N 1
ATOM 665 C CA . THR A 1 85 ? -11.348 1.874 8.034 1.00 94.88 85 THR A CA 1
ATOM 666 C C . THR A 1 85 ? -10.981 1.399 6.629 1.00 94.88 85 THR A C 1
ATOM 668 O O . THR A 1 85 ? -9.975 0.712 6.457 1.00 94.88 85 THR A O 1
ATOM 671 N N . GLU A 1 86 ? -11.748 1.793 5.612 1.00 93.75 86 GLU A N 1
ATOM 672 C CA . GLU A 1 86 ? -11.483 1.430 4.213 1.00 93.75 86 GLU A CA 1
ATOM 673 C C . GLU A 1 86 ? -10.125 1.961 3.732 1.00 93.75 86 GLU A C 1
ATOM 675 O O . GLU A 1 86 ? -9.348 1.237 3.097 1.00 93.75 86 GLU A O 1
ATOM 680 N N . ARG A 1 87 ? -9.800 3.212 4.084 1.00 94.00 87 ARG A N 1
ATOM 681 C CA . ARG A 1 87 ? -8.513 3.842 3.758 1.00 94.00 87 ARG A CA 1
ATOM 682 C C . ARG A 1 87 ? -7.342 3.142 4.444 1.00 94.00 87 ARG A C 1
ATOM 684 O O . ARG A 1 87 ? -6.370 2.807 3.769 1.00 94.00 87 ARG A O 1
ATOM 691 N N . LEU A 1 88 ? -7.447 2.846 5.740 1.00 95.31 88 LEU A N 1
ATOM 692 C CA . LEU A 1 88 ? -6.417 2.114 6.486 1.00 95.31 88 LEU A CA 1
ATOM 693 C C . LEU A 1 88 ? -6.194 0.710 5.922 1.00 95.31 88 LEU A C 1
AT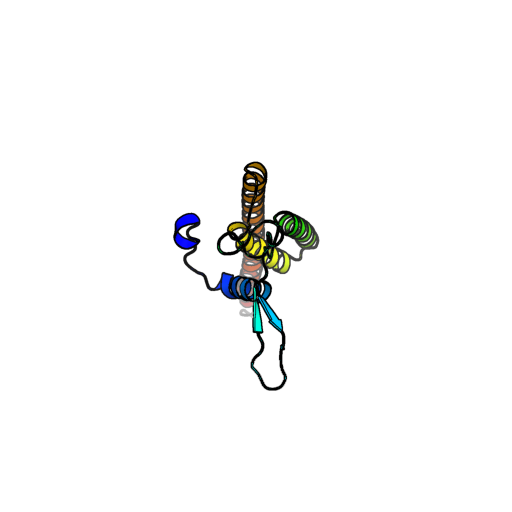OM 695 O O . LEU A 1 88 ? -5.053 0.302 5.720 1.00 95.31 88 LEU A O 1
ATOM 699 N N . GLN A 1 89 ? -7.264 -0.018 5.593 1.00 94.56 89 GLN A N 1
ATOM 700 C CA . GLN A 1 89 ? -7.149 -1.330 4.952 1.00 94.56 89 GLN A CA 1
ATOM 701 C C . GLN A 1 89 ? -6.429 -1.253 3.602 1.00 94.56 89 GLN A C 1
ATOM 703 O O . GLN A 1 89 ? -5.625 -2.130 3.283 1.00 94.56 89 GLN A O 1
ATOM 708 N N . ARG A 1 90 ? -6.688 -0.204 2.810 1.00 93.56 90 ARG A N 1
ATOM 709 C CA . ARG A 1 90 ? -5.973 0.031 1.551 1.00 93.56 90 ARG A CA 1
ATOM 710 C C . ARG A 1 90 ? -4.484 0.284 1.788 1.00 93.56 90 ARG A C 1
ATOM 712 O O . ARG A 1 90 ? -3.672 -0.315 1.090 1.00 93.56 90 ARG A O 1
ATOM 719 N N . VAL A 1 91 ? -4.125 1.112 2.771 1.00 95.25 91 VAL A N 1
ATOM 720 C CA . VAL A 1 91 ? -2.720 1.370 3.133 1.00 95.25 91 VAL A CA 1
ATOM 721 C C . VAL A 1 91 ? -2.025 0.071 3.544 1.00 95.25 91 VAL A C 1
ATOM 723 O O . VAL A 1 91 ? -0.988 -0.263 2.980 1.00 95.25 91 VAL A O 1
ATOM 726 N N . VAL A 1 92 ? -2.632 -0.715 4.438 1.00 94.94 92 VAL A N 1
ATOM 727 C CA . VAL A 1 92 ? -2.084 -2.003 4.904 1.00 94.94 92 VAL A CA 1
ATOM 728 C C . VAL A 1 92 ? -1.826 -2.973 3.747 1.00 94.94 92 VAL A C 1
ATOM 730 O O . VAL A 1 92 ? -0.800 -3.648 3.749 1.00 94.94 92 VAL A O 1
ATOM 733 N N . ARG A 1 93 ? -2.718 -3.033 2.748 1.00 93.00 93 ARG A N 1
ATOM 734 C CA . ARG A 1 93 ? -2.523 -3.871 1.551 1.00 93.00 93 ARG A CA 1
ATOM 735 C C . ARG A 1 93 ? -1.424 -3.354 0.623 1.00 93.00 93 ARG A C 1
ATOM 737 O O . ARG A 1 93 ? -0.793 -4.148 -0.060 1.00 93.00 93 ARG A O 1
ATOM 744 N N . LEU A 1 94 ? -1.179 -2.047 0.580 1.00 94.75 94 LEU A N 1
ATOM 745 C CA . LEU A 1 94 ? -0.144 -1.473 -0.283 1.00 94.75 94 LEU A CA 1
ATOM 746 C C . LEU A 1 94 ? 1.266 -1.606 0.300 1.00 94.75 94 LEU A C 1
ATOM 748 O O . LEU A 1 94 ? 2.211 -1.694 -0.477 1.00 94.75 94 LEU A O 1
ATOM 752 N N . VAL A 1 95 ? 1.426 -1.665 1.628 1.00 95.38 95 VAL A N 1
ATOM 753 C CA . VAL A 1 95 ? 2.756 -1.742 2.267 1.00 95.38 95 VAL A CA 1
ATOM 754 C C . VAL A 1 95 ? 3.614 -2.911 1.741 1.00 95.38 95 VAL A C 1
ATOM 756 O O . VAL A 1 95 ? 4.756 -2.651 1.368 1.00 95.38 95 VAL A O 1
ATOM 759 N N . PRO A 1 96 ? 3.120 -4.165 1.624 1.00 93.44 96 PRO A N 1
ATOM 760 C CA . PRO A 1 96 ? 3.910 -5.278 1.079 1.00 93.44 96 PRO A CA 1
ATOM 761 C C . PRO A 1 96 ? 4.303 -5.129 -0.397 1.00 93.44 96 PRO A C 1
ATOM 763 O O . PRO A 1 96 ? 5.114 -5.907 -0.888 1.00 93.44 96 PRO A O 1
ATOM 766 N N . LEU A 1 97 ? 3.692 -4.183 -1.117 1.00 93.25 97 LEU A N 1
ATOM 767 C CA . LEU A 1 97 ? 3.933 -3.927 -2.539 1.00 93.25 97 LEU A CA 1
ATOM 768 C C . LEU A 1 97 ? 4.891 -2.751 -2.767 1.00 93.25 97 LEU A C 1
ATOM 770 O O . LEU A 1 97 ? 5.190 -2.425 -3.916 1.00 93.25 97 LEU A O 1
ATOM 774 N N . LEU A 1 98 ? 5.352 -2.094 -1.698 1.00 94.12 98 LEU A N 1
ATOM 775 C CA . LEU A 1 98 ? 6.305 -0.999 -1.800 1.00 94.12 98 LEU A CA 1
ATOM 776 C C . LEU A 1 98 ? 7.687 -1.515 -2.187 1.00 94.12 98 LEU A C 1
ATOM 778 O O . LEU A 1 98 ? 8.200 -2.478 -1.620 1.00 94.12 98 LEU A O 1
ATOM 782 N N . GLN A 1 99 ? 8.321 -0.789 -3.099 1.00 92.31 99 GLN A N 1
ATOM 783 C CA . GLN A 1 99 ? 9.754 -0.883 -3.301 1.00 92.31 99 GLN A CA 1
ATOM 784 C C . GLN A 1 99 ? 10.437 0.155 -2.418 1.00 92.31 99 GLN A C 1
ATOM 786 O O . GLN A 1 99 ? 10.075 1.330 -2.439 1.00 92.31 99 GLN A O 1
ATOM 791 N N . VAL A 1 100 ? 11.438 -0.299 -1.677 1.00 92.56 100 VAL A N 1
ATOM 792 C CA . VAL A 1 100 ? 12.187 0.494 -0.707 1.00 92.56 100 VAL A CA 1
ATOM 793 C C . VAL A 1 100 ? 13.676 0.407 -1.042 1.00 92.56 100 VAL A C 1
ATOM 795 O O . VAL A 1 100 ? 14.133 -0.641 -1.506 1.00 92.56 100 VAL A O 1
ATOM 798 N N . GLU A 1 101 ? 14.425 1.494 -0.850 1.00 89.06 101 GLU A N 1
ATOM 799 C CA . GLU A 1 101 ? 15.839 1.578 -1.251 1.00 89.06 101 GLU A CA 1
ATOM 800 C C . GLU A 1 101 ? 16.798 1.460 -0.061 1.00 89.06 101 GLU A C 1
ATOM 802 O O . GLU A 1 101 ? 17.906 0.942 -0.206 1.00 89.06 101 GLU A O 1
ATOM 807 N N . SER A 1 102 ? 16.368 1.876 1.135 1.00 95.12 102 SER A N 1
ATOM 808 C CA . SER A 1 102 ? 17.209 1.873 2.334 1.00 95.12 102 SER A CA 1
ATOM 809 C C . SER A 1 102 ? 16.644 1.028 3.479 1.00 95.12 102 SER A C 1
ATOM 811 O O . SER A 1 102 ? 15.440 0.811 3.615 1.00 95.12 102 SER A O 1
ATOM 813 N N . LYS A 1 103 ? 17.531 0.580 4.378 1.00 94.62 103 LYS A N 1
ATOM 814 C CA . LYS A 1 103 ? 17.119 -0.083 5.630 1.00 94.62 103 LYS A CA 1
ATOM 815 C C . LYS A 1 103 ? 16.288 0.837 6.530 1.00 94.62 103 LYS A C 1
ATOM 817 O O . LYS A 1 103 ? 15.462 0.346 7.294 1.00 94.62 103 LYS A O 1
ATOM 822 N N . GLN A 1 104 ? 16.510 2.147 6.444 1.00 95.81 104 GLN A N 1
ATOM 823 C CA . GLN A 1 104 ? 15.758 3.131 7.213 1.00 95.81 104 GLN A CA 1
ATOM 824 C C . GLN A 1 104 ? 14.307 3.205 6.729 1.00 95.81 104 GLN A C 1
ATOM 826 O O . GLN A 1 104 ? 13.394 3.012 7.524 1.00 95.81 104 GLN A O 1
ATOM 831 N N . GLU A 1 105 ? 14.094 3.373 5.424 1.00 94.62 105 GLU A N 1
ATOM 832 C CA . GLU A 1 105 ? 12.751 3.365 4.833 1.00 94.62 105 GLU A CA 1
ATOM 833 C C . GLU A 1 105 ? 12.017 2.038 5.099 1.00 94.62 105 GLU A C 1
ATOM 835 O O . GLU A 1 105 ? 10.800 2.020 5.276 1.00 94.62 105 GLU A O 1
ATOM 840 N N . LEU A 1 106 ? 12.743 0.915 5.181 1.00 95.25 106 LEU A N 1
ATOM 841 C CA . LEU A 1 106 ? 12.150 -0.377 5.534 1.00 95.25 106 LEU A CA 1
ATOM 842 C C . LEU A 1 106 ? 11.606 -0.363 6.969 1.00 95.25 106 LEU A C 1
ATOM 844 O O . LEU A 1 106 ? 10.489 -0.822 7.210 1.00 95.25 106 LEU A O 1
ATOM 848 N N . SER A 1 107 ? 12.380 0.182 7.911 1.00 97.12 107 SER A N 1
ATOM 849 C CA . SER A 1 107 ? 11.946 0.375 9.298 1.00 97.12 107 SER A CA 1
ATOM 850 C C . S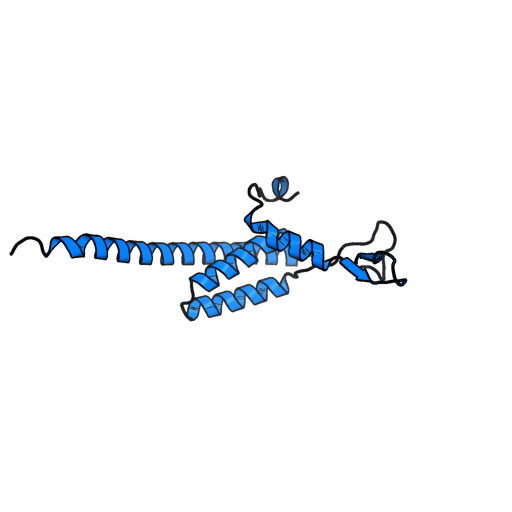ER A 1 107 ? 10.722 1.292 9.368 1.00 97.12 107 SER A C 1
ATOM 852 O O . SER A 1 107 ? 9.752 0.982 10.058 1.00 97.12 107 SER A O 1
ATOM 854 N N . GLU A 1 108 ? 10.720 2.388 8.610 1.00 96.38 108 GLU A N 1
ATOM 855 C CA . GLU A 1 108 ? 9.589 3.319 8.537 1.00 96.38 108 GLU A CA 1
ATOM 856 C C . GLU A 1 108 ? 8.326 2.650 7.966 1.00 96.38 108 GLU A C 1
ATOM 858 O O . GLU A 1 108 ? 7.236 2.809 8.516 1.00 96.38 108 GLU A O 1
ATOM 863 N N . ALA A 1 109 ? 8.450 1.827 6.920 1.00 96.62 109 ALA A N 1
ATOM 864 C CA . ALA A 1 109 ? 7.331 1.067 6.361 1.00 96.62 109 ALA A CA 1
ATOM 865 C C . ALA A 1 109 ? 6.755 0.044 7.361 1.00 96.62 109 ALA A C 1
ATOM 867 O O . ALA A 1 109 ? 5.537 -0.140 7.440 1.00 96.62 109 ALA A O 1
ATOM 868 N N . GLN A 1 110 ? 7.611 -0.602 8.159 1.00 96.06 110 GLN A N 1
ATOM 869 C CA . GLN A 1 110 ? 7.183 -1.517 9.223 1.00 96.06 110 GLN A CA 1
ATOM 870 C C . GLN A 1 110 ? 6.454 -0.781 10.353 1.00 96.06 110 GLN A C 1
ATOM 872 O O . GLN A 1 110 ? 5.411 -1.249 10.816 1.00 96.06 110 GLN A O 1
ATOM 877 N N . GLN A 1 111 ? 6.958 0.384 10.762 1.00 97.06 111 GLN A N 1
ATOM 878 C CA . GLN A 1 111 ? 6.300 1.242 11.749 1.00 97.06 111 GLN A CA 1
ATOM 879 C C . GLN A 1 111 ? 4.940 1.733 11.242 1.00 97.06 111 GLN A C 1
ATOM 881 O O . GLN A 1 111 ? 3.943 1.635 11.958 1.00 97.06 111 GLN A O 1
ATOM 886 N N . LEU A 1 112 ? 4.867 2.176 9.984 1.00 96.94 112 LEU A N 1
ATOM 887 C CA . LEU A 1 112 ? 3.618 2.564 9.332 1.00 96.94 112 LEU A CA 1
ATOM 888 C C . LEU A 1 112 ? 2.589 1.425 9.368 1.00 96.94 112 LEU A C 1
ATOM 890 O O . LEU A 1 112 ? 1.425 1.647 9.707 1.00 96.94 112 LEU A O 1
ATOM 894 N N . LEU A 1 113 ? 3.015 0.197 9.059 1.00 96.50 113 LEU A N 1
ATOM 895 C CA . LEU A 1 113 ? 2.156 -0.983 9.114 1.00 96.50 113 LEU A CA 1
ATOM 896 C C . LEU A 1 113 ? 1.652 -1.272 10.533 1.00 96.50 113 LEU A C 1
ATOM 898 O O . LEU A 1 113 ? 0.481 -1.619 10.692 1.00 96.50 113 LEU A O 1
ATOM 902 N N . ALA A 1 114 ? 2.511 -1.142 11.547 1.00 97.44 114 ALA A N 1
ATOM 903 C CA . ALA A 1 114 ? 2.138 -1.343 12.946 1.00 97.44 114 ALA A CA 1
ATOM 904 C C . ALA A 1 114 ? 1.055 -0.344 13.379 1.00 97.44 114 ALA A C 1
ATOM 906 O O . ALA A 1 114 ? -0.018 -0.759 13.816 1.00 97.44 114 ALA A O 1
ATOM 907 N N . ILE A 1 115 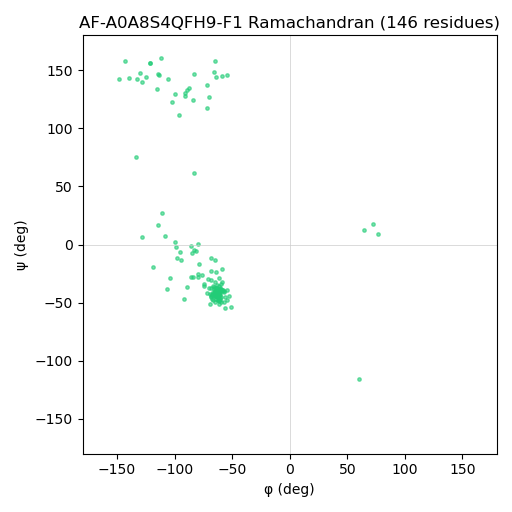? 1.279 0.948 13.123 1.00 96.56 115 ILE A N 1
ATOM 908 C CA . ILE A 1 115 ? 0.318 2.016 13.425 1.00 96.56 115 ILE A CA 1
ATOM 909 C C . ILE A 1 115 ? -1.018 1.749 12.719 1.00 96.56 115 ILE A C 1
ATOM 911 O O . ILE A 1 115 ? -2.075 1.761 13.348 1.00 96.56 115 ILE A O 1
ATOM 915 N N . CYS A 1 116 ? -0.996 1.448 11.417 1.00 96.81 116 CYS A N 1
ATOM 916 C CA . CYS A 1 116 ? -2.231 1.211 10.669 1.00 96.81 116 CYS A CA 1
ATOM 917 C C . CYS A 1 116 ? -3.030 0.017 11.216 1.00 96.81 116 CYS A C 1
ATOM 919 O O . CYS A 1 116 ? -4.260 0.066 11.227 1.00 96.81 116 CYS A O 1
ATOM 921 N N . LYS A 1 117 ? -2.355 -1.043 11.683 1.00 95.94 117 LYS A N 1
ATOM 922 C CA . LYS A 1 117 ? -3.005 -2.212 12.294 1.00 95.94 117 LYS A CA 1
ATOM 923 C C . LYS A 1 117 ? -3.665 -1.870 13.628 1.00 95.94 117 LYS A C 1
ATOM 925 O O . LYS A 1 117 ? -4.800 -2.287 13.848 1.00 95.94 117 LYS A O 1
ATOM 930 N N . GLU A 1 118 ? -2.995 -1.102 14.484 1.00 96.06 118 GLU A N 1
ATOM 931 C CA . GLU A 1 118 ? -3.545 -0.669 15.775 1.00 96.06 118 GLU A CA 1
ATOM 932 C C . GLU A 1 118 ? -4.794 0.198 15.592 1.00 96.06 118 GLU A C 1
ATOM 934 O O . GLU A 1 118 ? -5.840 -0.077 16.186 1.00 96.06 118 GLU A O 1
ATOM 939 N N . TYR A 1 119 ? -4.727 1.188 14.696 1.00 95.38 119 TYR A N 1
ATOM 940 C CA . TYR A 1 119 ? -5.875 2.040 14.380 1.00 95.38 119 TYR A CA 1
ATOM 941 C C . TYR A 1 119 ? -7.025 1.250 13.757 1.00 95.38 119 TYR A C 1
ATOM 943 O O . TYR A 1 119 ? -8.181 1.442 14.138 1.00 95.38 119 TYR A O 1
ATOM 951 N N . LEU A 1 120 ? -6.728 0.340 12.826 1.00 95.56 120 LEU A N 1
ATOM 952 C CA . LEU A 1 120 ? -7.747 -0.490 12.193 1.00 95.56 120 LEU A CA 1
ATOM 953 C C . LEU A 1 120 ? -8.484 -1.348 13.229 1.00 95.56 120 LEU A C 1
ATOM 955 O O . LEU A 1 120 ? -9.714 -1.387 13.226 1.00 95.56 120 LEU A O 1
ATOM 959 N N . LEU A 1 121 ? -7.742 -1.988 14.136 1.00 95.75 121 LEU A N 1
ATOM 960 C CA . LEU A 1 121 ? -8.309 -2.795 15.212 1.00 95.75 121 LEU A CA 1
ATOM 961 C C . LEU A 1 121 ? -9.184 -1.946 16.143 1.00 95.75 121 LEU A C 1
ATOM 963 O O . LEU A 1 121 ? -10.328 -2.313 16.413 1.00 95.75 121 LEU A O 1
ATOM 967 N N . GLY A 1 122 ? -8.679 -0.791 16.588 1.00 94.38 122 GLY A N 1
ATOM 968 C CA . GLY A 1 122 ? -9.412 0.115 17.474 1.00 94.38 122 GLY A CA 1
ATOM 969 C C . GLY A 1 122 ? -10.721 0.617 16.858 1.00 94.38 122 GLY A C 1
ATOM 970 O O . GLY A 1 122 ? -11.773 0.570 17.500 1.00 94.38 122 GLY A O 1
ATOM 971 N N . LEU A 1 123 ? -10.693 1.022 15.585 1.00 93.56 123 LEU A N 1
ATOM 972 C CA . LEU A 1 123 ? -11.886 1.468 14.859 1.00 93.56 123 LEU A CA 1
ATOM 973 C C . LEU A 1 123 ? -12.905 0.341 14.662 1.00 93.56 123 LEU A C 1
ATOM 975 O O . LEU A 1 123 ? -14.110 0.563 14.820 1.00 93.56 123 LEU A O 1
ATOM 979 N N . GLN A 1 124 ? -12.447 -0.874 14.352 1.00 91.94 124 GLN A N 1
ATOM 980 C CA . GLN A 1 124 ? -13.323 -2.038 14.219 1.00 91.94 124 GLN A CA 1
ATOM 981 C C . GLN A 1 124 ? -13.983 -2.406 15.550 1.00 91.94 124 GLN A C 1
ATOM 983 O O . GLN A 1 124 ? -15.193 -2.643 15.584 1.00 91.94 124 GLN A O 1
ATOM 988 N N . MET A 1 125 ? -13.226 -2.391 16.650 1.00 92.56 125 MET A N 1
ATOM 989 C CA . MET A 1 125 ? -13.754 -2.634 17.994 1.00 92.56 125 MET A CA 1
ATOM 990 C C . MET A 1 125 ? -14.810 -1.597 18.382 1.00 92.56 125 MET A C 1
ATOM 992 O O . MET A 1 125 ? -15.901 -1.965 18.821 1.00 92.56 125 MET A O 1
ATOM 996 N N . GLU A 1 126 ? -14.534 -0.308 18.173 1.00 89.19 126 GLU A N 1
ATOM 997 C CA . GLU A 1 126 ? -15.475 0.762 18.515 1.00 89.19 126 GLU A CA 1
ATOM 998 C C . GLU A 1 126 ? -16.749 0.700 17.655 1.00 89.19 126 GLU A C 1
ATOM 1000 O O . GLU A 1 126 ? -17.867 0.872 18.154 1.00 89.19 126 GLU A O 1
ATOM 1005 N N . THR A 1 127 ? -16.610 0.371 16.369 1.00 87.88 127 THR A N 1
ATOM 1006 C CA . THR A 1 127 ? -17.750 0.182 15.460 1.00 87.88 127 THR A CA 1
ATOM 1007 C C . THR A 1 127 ? -18.605 -1.018 15.881 1.00 87.88 127 THR A C 1
ATOM 1009 O O . THR A 1 127 ? -19.834 -0.912 15.954 1.00 87.88 127 THR A O 1
ATOM 1012 N N . ALA A 1 128 ? -17.973 -2.142 16.237 1.00 89.12 128 ALA A N 1
ATOM 1013 C CA . ALA A 1 128 ? -18.656 -3.336 16.731 1.00 89.12 128 ALA A CA 1
ATO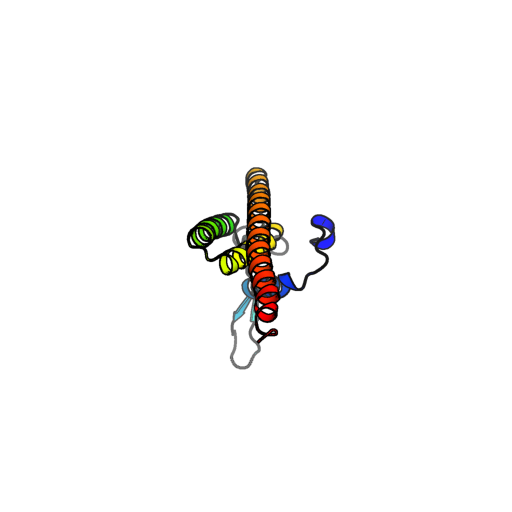M 1014 C C . ALA A 1 128 ? -19.368 -3.077 18.068 1.00 89.12 128 ALA A C 1
ATOM 1016 O O . ALA A 1 128 ? -20.521 -3.482 18.247 1.00 89.12 128 ALA A O 1
ATOM 1017 N N . ARG A 1 129 ? -18.729 -2.337 18.984 1.00 89.75 129 ARG A N 1
ATOM 1018 C CA . ARG A 1 129 ? -19.328 -1.905 20.251 1.00 89.75 129 ARG A CA 1
ATOM 1019 C C . ARG A 1 129 ? -20.623 -1.136 19.994 1.00 89.75 129 ARG A C 1
ATOM 1021 O O . ARG A 1 129 ? -21.676 -1.548 20.484 1.00 89.75 129 ARG A O 1
ATOM 1028 N N . LYS A 1 130 ? -20.583 -0.077 19.174 1.00 84.75 130 LYS A N 1
ATOM 1029 C CA . LYS A 1 130 ? -21.776 0.717 18.812 1.00 84.75 130 LYS A CA 1
ATOM 1030 C C . LYS A 1 130 ? -22.870 -0.130 18.150 1.00 84.75 130 LYS A C 1
ATOM 1032 O O . LYS A 1 130 ? -24.051 0.061 18.445 1.00 84.75 130 LYS A O 1
ATOM 1037 N N . GLY A 1 131 ? -22.501 -1.082 17.292 1.00 82.88 131 GLY A N 1
ATOM 1038 C CA . GLY A 1 131 ? -23.446 -2.013 16.666 1.00 82.88 131 GLY A CA 1
ATOM 1039 C C . GLY A 1 131 ? -24.168 -2.912 17.677 1.00 82.88 131 GLY A C 1
ATOM 1040 O O . GLY A 1 131 ? -25.388 -3.084 17.605 1.00 82.88 131 GLY A O 1
ATOM 1041 N N . ASN A 1 132 ? -23.439 -3.428 18.667 1.00 74.69 132 ASN A N 1
ATOM 1042 C CA . ASN A 1 132 ? -23.986 -4.305 19.703 1.00 74.69 132 ASN A CA 1
ATOM 1043 C C . ASN A 1 132 ? -24.947 -3.580 20.656 1.00 74.69 132 ASN A C 1
ATOM 1045 O O . ASN A 1 132 ? -25.972 -4.158 21.026 1.00 74.69 132 ASN A O 1
ATOM 1049 N N . TYR A 1 133 ? -24.676 -2.317 21.006 1.00 69.50 133 TYR A N 1
ATOM 1050 C CA . TYR A 1 133 ? -25.609 -1.504 21.799 1.00 69.50 133 TYR A CA 1
ATOM 1051 C C . TYR A 1 133 ? -26.949 -1.307 21.074 1.00 69.50 133 TYR A C 1
ATOM 1053 O O . TYR A 1 133 ? -27.995 -1.622 21.641 1.00 69.50 133 TYR A O 1
ATOM 1061 N N . LYS A 1 134 ? -26.928 -0.933 19.785 1.00 64.25 134 LYS A N 1
ATOM 1062 C CA . LYS A 1 134 ? -28.151 -0.781 18.971 1.00 64.25 134 LYS A CA 1
ATOM 1063 C C . LYS A 1 134 ? -28.964 -2.077 18.861 1.00 64.25 134 LYS A C 1
ATOM 1065 O O . LYS A 1 134 ? -30.190 -2.046 18.787 1.00 64.25 134 LYS A O 1
ATOM 1070 N N . LYS A 1 135 ? -28.297 -3.237 18.835 1.00 60.12 135 LYS A N 1
ATOM 1071 C CA . LYS A 1 135 ? -28.962 -4.548 18.759 1.00 60.12 135 LYS A CA 1
ATOM 1072 C C . LYS A 1 135 ? -29.615 -4.950 20.085 1.00 60.12 135 LYS A C 1
ATOM 1074 O O . LYS A 1 135 ? -30.657 -5.598 20.055 1.00 60.12 135 LYS A O 1
ATOM 1079 N N . LYS A 1 136 ? -29.028 -4.574 21.230 1.00 54.47 136 LYS A N 1
ATOM 1080 C CA . LYS A 1 136 ? -29.633 -4.791 22.555 1.00 54.47 136 LYS A CA 1
ATOM 1081 C C . LYS A 1 136 ? -30.884 -3.935 22.741 1.00 54.47 136 LYS A C 1
ATOM 1083 O O . LYS A 1 136 ? -31.918 -4.486 23.081 1.00 54.47 136 LYS A O 1
ATOM 1088 N N . GLU A 1 137 ? -30.819 -2.649 22.411 1.00 50.75 137 GLU A N 1
ATOM 1089 C CA . GLU A 1 137 ? -31.942 -1.705 22.529 1.00 50.75 137 GLU A CA 1
ATOM 1090 C C . GLU A 1 137 ? -33.173 -2.142 21.707 1.00 50.75 137 GLU A C 1
ATOM 1092 O O . GLU A 1 137 ? -34.301 -2.136 22.195 1.00 50.75 137 GLU A O 1
ATOM 1097 N N . LYS A 1 138 ? -32.952 -2.667 20.492 1.00 53.69 138 LYS A N 1
ATOM 1098 C CA . LYS A 1 138 ? -34.015 -3.260 19.659 1.00 53.69 138 LYS A CA 1
ATOM 1099 C C . LYS A 1 138 ? -34.599 -4.570 20.203 1.00 53.69 138 LYS A C 1
ATOM 1101 O O . LYS A 1 138 ? -35.704 -4.926 19.814 1.00 53.69 138 LYS A O 1
ATOM 1106 N N . LYS A 1 139 ? -33.877 -5.310 21.053 1.00 53.19 139 LYS A N 1
ATOM 1107 C CA . LYS A 1 139 ? -34.377 -6.548 21.678 1.00 53.19 139 LYS A CA 1
ATOM 1108 C C . LYS A 1 139 ? -35.171 -6.282 22.958 1.00 53.19 139 LYS A C 1
ATOM 1110 O O . LYS A 1 139 ? -36.060 -7.066 23.266 1.00 53.19 139 LYS A O 1
ATOM 1115 N N . THR A 1 140 ? -34.886 -5.197 23.676 1.00 47.56 140 THR A N 1
ATOM 1116 C CA . THR A 1 140 ? -35.656 -4.776 24.860 1.00 47.56 140 THR A CA 1
ATOM 1117 C C . THR A 1 140 ? -36.900 -3.952 24.510 1.00 47.56 140 THR A C 1
ATOM 1119 O O . THR A 1 140 ? -37.885 -4.026 25.234 1.00 47.56 140 THR A O 1
ATOM 1122 N N . GLY A 1 141 ? -36.901 -3.224 23.386 1.00 49.06 141 GLY A N 1
ATOM 1123 C CA . GLY A 1 141 ? -38.041 -2.413 22.928 1.00 49.06 141 GLY A CA 1
ATOM 1124 C C . GLY A 1 141 ? -39.381 -3.145 22.689 1.00 49.06 141 GLY A C 1
ATOM 1125 O O . GLY A 1 141 ? -40.413 -2.586 23.049 1.00 49.06 141 GLY A O 1
ATOM 1126 N N . PRO A 1 142 ? -39.432 -4.374 22.131 1.00 54.34 142 PRO A N 1
ATOM 1127 C CA . PRO A 1 142 ? -40.707 -5.054 21.875 1.00 54.34 142 PRO A CA 1
ATOM 1128 C C . PRO A 1 142 ? -41.305 -5.794 23.085 1.00 54.34 142 PRO A C 1
ATOM 1130 O O . PRO A 1 142 ? -42.419 -6.293 22.978 1.00 54.34 142 PRO A O 1
ATOM 1133 N N . MET A 1 143 ? -40.625 -5.871 24.238 1.00 46.31 143 MET A N 1
ATOM 1134 C CA . MET A 1 143 ? -41.169 -6.567 25.421 1.00 46.31 143 MET A CA 1
ATOM 1135 C C . MET A 1 143 ? -42.099 -5.708 26.296 1.00 46.31 143 MET A C 1
ATOM 1137 O O . MET A 1 143 ? -42.713 -6.242 27.214 1.00 46.31 143 MET A O 1
ATOM 1141 N N . LEU A 1 144 ? -42.235 -4.403 26.030 1.00 50.81 144 LEU A N 1
ATOM 1142 C CA . LEU A 1 144 ? -43.046 -3.492 26.857 1.00 50.81 144 LEU A CA 1
ATOM 1143 C C . LEU A 1 144 ? -44.445 -3.179 26.294 1.00 50.81 144 LEU A C 1
ATOM 1145 O O . LEU A 1 144 ? -45.186 -2.434 26.922 1.00 50.81 144 LEU A O 1
ATOM 1149 N N . PHE A 1 145 ? -44.842 -3.767 25.159 1.00 51.84 145 PHE A N 1
ATOM 1150 C CA . PHE A 1 145 ? -46.150 -3.515 24.523 1.00 51.84 145 PHE A CA 1
ATOM 1151 C C . PHE A 1 145 ? -47.098 -4.734 24.500 1.00 51.84 145 PHE A C 1
ATOM 1153 O O . PHE A 1 145 ? -48.060 -4.744 23.742 1.00 51.84 145 PHE A O 1
ATOM 1160 N N . GLY A 1 146 ? -46.841 -5.767 25.314 1.00 45.62 146 GLY A N 1
ATOM 1161 C CA . GLY A 1 146 ? -47.636 -7.009 25.345 1.00 45.62 146 GLY A CA 1
ATOM 1162 C C . GLY A 1 146 ? -48.527 -7.223 26.577 1.00 45.62 146 GLY A C 1
ATOM 1163 O O . GLY A 1 146 ? -49.069 -8.312 26.729 1.00 45.62 146 GLY A O 1
ATOM 1164 N N . LEU A 1 147 ? -48.654 -6.239 27.471 1.00 44.78 147 LEU A N 1
ATOM 1165 C CA . LEU A 1 147 ? -49.492 -6.314 28.677 1.00 44.78 147 LEU A CA 1
ATOM 1166 C C . LEU A 1 147 ? -50.317 -5.026 28.809 1.00 44.78 147 LEU A C 1
ATOM 1168 O O . LEU A 1 147 ? -49.988 -4.149 29.605 1.00 44.78 147 LEU A O 1
ATOM 1172 N N . ALA A 1 148 ? -51.356 -4.907 27.987 1.00 38.91 148 ALA A N 1
ATOM 1173 C CA . ALA A 1 148 ? -52.489 -4.009 28.192 1.00 38.91 148 ALA A CA 1
ATOM 1174 C C . ALA A 1 148 ? -53.736 -4.657 27.586 1.00 38.91 148 ALA A C 1
ATOM 1176 O O . ALA A 1 148 ? -53.607 -5.205 26.466 1.00 38.91 148 ALA A O 1
#

InterPro domains:
  IPR010714 Coatomer, alpha subunit, C-terminal [PF06957] (1-138)

Nearest PDB structures (foldseek):
  6u3v-assembly1_B  TM=9.588E-01  e=8.325E-11  Homo sapiens
  6tzt-assembly1_B  TM=9.575E-01  e=1.002E-10  Homo sapiens
  3mkr-assembly1_B  TM=9.465E-01  e=8.325E-11  Bos taurus
  5a1v-assembly1_K  TM=9.464E-01  e=2.866E-10  Mus musculus
  3mv3-assembly1_A  TM=8.975E-01  e=6.797E-06  Saccharomyces cerevisiae

Secondary structure (DSSP, 8-state):
-HHHHH-----GGGHHHHHHHHHHTEEEE--STTSPPEEEEPBTTTTT--GGG--BPPS--HHHHHHHHHHHHHHHHTT-HHHHHHHHHHHHHHGGG----SHHHHHHHHHHHHHHHHHHHHHHHHHHHHHHHHHHHHHHGGGGSS--

Organism: NCBI:txid348720

Sequence (148 aa):
LLNEQVGIVNFEPYLETFLSMYSSARLMFGALPLVPPLVAHLHRNWKEASGKDLLPVLTAKLSDLVQQLQQCYQLTTSGKFTEATERLQRVVRLVPLLQVESKQELSEAQQLLAICKEYLLGLQMETARKGNYKKKEKKTGPMLFGLA

Foldseek 3Di:
DCCVPVNDDDCPVCVVVVVVLVVVQWDWADDDPPDGTDIDGDFPCVPPDDDPVTHTDDPDELVRLVVLVVVLVVCVVVVVLVVSLVSLVVSLSCLVVHDDDDPVSVVVSVVSNVVSVVSNVVSVVVVVVVVVVVVVVVVVVVPPPPDD

Solvent-accessible surface area (backbone atoms only — not comparable to full-atom values): 8893 Å² total; per-residue (Å²): 101,64,46,80,76,73,63,53,79,79,58,75,90,42,47,70,57,52,53,53,50,62,52,73,33,48,48,75,45,75,86,52,88,100,50,85,61,46,78,45,77,45,47,69,42,62,91,82,37,63,84,85,68,53,40,71,53,79,91,61,52,70,69,57,48,55,51,51,49,56,50,32,52,55,28,49,77,70,66,41,52,68,64,24,43,57,52,39,54,51,46,58,66,45,58,86,72,53,78,72,92,46,76,62,56,47,52,52,53,53,50,52,47,51,54,42,51,54,52,43,52,52,52,51,52,54,52,51,50,57,52,52,52,58,54,49,54,64,64,59,61,73,72,76,79,79,85,128